Protein AF-A0A1N7GCD0-F1 (afdb_monomer)

Solvent-accessible surface area (backbone atoms only — not comparable to full-atom values): 5551 Å² total; per-residue (Å²): 132,86,80,74,75,78,76,82,74,67,42,83,44,82,44,80,49,78,54,96,94,36,42,28,48,32,41,32,40,36,35,82,90,75,60,30,14,25,58,89,46,75,41,62,51,81,79,53,62,82,78,57,59,61,57,49,56,52,52,42,65,65,46,48,66,64,47,54,75,74,46,94,70,71,72,26,84,36,64,66,57,21,51,53,50,53,52,62,78,78,105

Sequence (91 aa):
MDSSVIQTKLELRLFFVKRYNNLFKIFVLFNPQTEAYAVPMSINMSEVGDIMNRDLEITLNEIILDELQQTFLDWYDSAECAIECHFLEFG

Organism: NCBI:txid1122245

Radius of gyration: 14.63 Å; Cα contacts (8 Å, |Δi|>4): 115; chains: 1; bounding box: 34×22×49 Å

Nearest PDB structures (foldseek):
  5xfu-assembly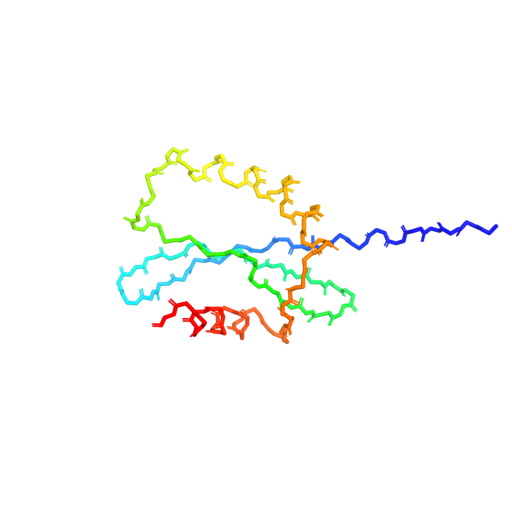1_B  TM=7.906E-01  e=3.530E-01  Dioscoreophyllum cumminsii
  7vww-assembly2_C  TM=8.110E-01  e=3.530E-01  Dioscoreophyllum cumminsii
  5ycu-assembly2_D  TM=8.436E-01  e=4.700E-01  Dioscoreophyllum cumminsii
  7d75-assembly2_D  TM=7.432E-01  e=6.258E-01  Dioscoreophyllum cumminsii
  6lay-assembly1_B  TM=8.369E-01  e=9.894E-01  Dioscoreophyllum cumminsii

Mean predicted aligned error: 8.94 Å

Foldseek 3Di:
DPPPPPPQDWDWDWDWDADPNWTKTWIKTAGPVVRKIATPDIDGPVVDDPVVPVVVVVCCVPPVRVVVVVDDTDIHNDPVVNVVVVVVVVD

Structure (mmCIF, N/CA/C/O backbone):
data_AF-A0A1N7GCD0-F1
#
_entry.id   AF-A0A1N7GCD0-F1
#
loop_
_atom_site.group_PDB
_atom_site.id
_atom_site.type_symbol
_atom_site.label_atom_id
_atom_site.label_alt_id
_atom_site.label_comp_id
_atom_site.label_asym_id
_atom_site.label_entity_id
_atom_site.label_seq_id
_atom_site.pdbx_PDB_ins_code
_atom_site.Cartn_x
_atom_site.Cartn_y
_atom_site.Cartn_z
_atom_site.occupancy
_atom_site.B_iso_or_equiv
_atom_site.auth_seq_id
_atom_site.auth_comp_id
_atom_site.auth_asym_id
_atom_site.auth_atom_id
_atom_site.pdbx_PDB_model_num
ATOM 1 N N . MET A 1 1 ? -15.379 9.783 33.678 1.00 41.16 1 MET A N 1
ATOM 2 C CA . MET A 1 1 ? -15.464 8.794 32.590 1.00 41.16 1 MET A CA 1
ATOM 3 C C . MET A 1 1 ? -14.342 9.156 31.651 1.00 41.16 1 MET A C 1
ATOM 5 O O . MET A 1 1 ? -14.471 10.144 30.942 1.00 41.16 1 MET A O 1
ATOM 9 N N . ASP A 1 2 ? -13.206 8.474 31.772 1.00 38.53 2 ASP A N 1
ATOM 10 C CA . ASP A 1 2 ? -12.088 8.695 30.862 1.00 38.53 2 ASP A CA 1
ATOM 11 C C . ASP A 1 2 ? -12.479 8.113 29.509 1.00 38.53 2 ASP A C 1
ATOM 13 O O . ASP A 1 2 ? -12.494 6.899 29.316 1.00 38.53 2 ASP A O 1
ATOM 17 N N . SER A 1 3 ? -12.859 8.990 28.584 1.00 43.69 3 SER A N 1
ATOM 18 C CA . SER A 1 3 ? -12.896 8.660 27.167 1.00 43.69 3 SER A CA 1
ATOM 19 C C . SER A 1 3 ? -11.449 8.503 26.719 1.00 43.69 3 SER A C 1
ATOM 21 O O . SER A 1 3 ? -10.849 9.442 26.199 1.00 43.69 3 SER A O 1
ATOM 23 N N . SER A 1 4 ? -10.853 7.338 26.974 1.00 48.09 4 SER A N 1
ATOM 24 C CA . SER A 1 4 ? -9.614 6.949 26.316 1.00 48.09 4 SER A CA 1
ATOM 25 C C . SER A 1 4 ? -9.928 6.866 24.829 1.00 48.09 4 SER A C 1
ATOM 27 O O . SER A 1 4 ? -10.486 5.875 24.359 1.00 48.09 4 SER A O 1
ATOM 29 N N . VAL A 1 5 ? -9.645 7.955 24.114 1.00 48.81 5 VAL A N 1
ATOM 30 C CA . VAL A 1 5 ? -9.575 7.987 22.659 1.00 48.81 5 VAL A CA 1
ATOM 31 C C . VAL A 1 5 ? -8.613 6.869 22.287 1.00 48.81 5 VAL A C 1
ATOM 33 O O . VAL A 1 5 ? -7.408 6.983 22.507 1.00 48.81 5 VAL A O 1
ATOM 36 N N . ILE A 1 6 ? -9.151 5.744 21.820 1.00 48.28 6 ILE A N 1
ATOM 37 C CA . ILE A 1 6 ? -8.338 4.692 21.226 1.00 48.28 6 ILE A CA 1
ATOM 38 C C . ILE A 1 6 ? -7.830 5.317 19.938 1.00 48.28 6 ILE A C 1
ATOM 40 O O . ILE A 1 6 ? -8.536 5.369 18.937 1.00 48.28 6 ILE A O 1
ATOM 44 N N . GLN A 1 7 ? -6.639 5.900 20.009 1.00 51.94 7 GLN A N 1
ATOM 45 C CA . GLN A 1 7 ? -5.950 6.414 18.846 1.00 51.94 7 GLN A CA 1
ATOM 46 C C . GLN A 1 7 ? -5.593 5.191 18.004 1.00 51.94 7 GLN A C 1
ATOM 48 O O . GLN A 1 7 ? -4.669 4.444 18.333 1.00 51.94 7 GLN A O 1
ATOM 53 N N . THR A 1 8 ? -6.399 4.917 16.979 1.00 58.16 8 THR A N 1
ATOM 54 C CA . THR A 1 8 ? -6.165 3.797 16.073 1.00 58.16 8 THR A CA 1
ATOM 55 C C . THR A 1 8 ? -4.907 4.103 15.279 1.00 58.16 8 THR A C 1
ATOM 57 O O . THR A 1 8 ? -4.922 4.888 14.334 1.00 58.16 8 THR A O 1
ATOM 60 N N . LYS A 1 9 ? -3.782 3.528 15.701 1.00 72.56 9 LYS A N 1
ATOM 61 C CA . LYS A 1 9 ? -2.528 3.661 14.973 1.00 72.56 9 LYS A CA 1
ATOM 62 C C . LYS A 1 9 ? -2.552 2.663 13.820 1.00 72.56 9 LYS A C 1
ATOM 64 O O . LYS A 1 9 ? -2.425 1.464 14.048 1.00 72.56 9 LYS A O 1
ATOM 69 N N . LEU A 1 10 ? -2.762 3.161 12.604 1.00 79.38 10 LEU A N 1
ATOM 70 C CA . LEU A 1 10 ? -2.575 2.370 11.389 1.00 79.38 10 LEU A CA 1
ATOM 71 C C . LEU A 1 10 ? -1.114 1.908 11.309 1.00 79.38 10 LEU A C 1
ATOM 73 O O . LEU A 1 10 ? -0.197 2.639 11.693 1.00 79.38 10 LEU A O 1
ATOM 77 N N . GLU A 1 11 ? -0.898 0.692 10.819 1.00 83.56 11 GLU A N 1
ATOM 78 C CA . GLU A 1 11 ? 0.438 0.143 10.602 1.00 83.56 11 GLU A CA 1
ATOM 79 C C . GLU A 1 11 ? 0.840 0.321 9.140 1.00 83.56 11 GLU A C 1
ATOM 81 O O . GLU A 1 11 ? 0.153 -0.167 8.244 1.00 83.56 11 GLU A O 1
ATOM 86 N N . LEU A 1 12 ? 1.975 0.972 8.888 1.00 82.81 12 LEU A N 1
ATOM 87 C CA . LEU A 1 12 ? 2.561 1.034 7.553 1.00 82.81 12 LEU A CA 1
ATOM 88 C C . LEU A 1 12 ? 3.384 -0.228 7.276 1.00 82.81 12 LEU A C 1
ATOM 90 O O . LEU A 1 12 ? 4.294 -0.575 8.029 1.00 82.81 12 LEU A O 1
ATOM 94 N N . ARG A 1 13 ? 3.086 -0.890 6.162 1.00 86.62 13 ARG A N 1
ATOM 95 C CA . ARG A 1 13 ? 3.804 -2.049 5.634 1.00 86.62 13 ARG A CA 1
ATOM 96 C C . ARG A 1 13 ? 4.349 -1.721 4.256 1.00 86.62 13 ARG A C 1
ATOM 98 O O . ARG A 1 13 ? 3.682 -1.084 3.444 1.00 86.62 13 ARG A O 1
ATOM 105 N N . LEU A 1 14 ? 5.571 -2.171 3.996 1.00 85.31 14 LEU A N 1
ATOM 106 C CA . LEU A 1 14 ? 6.261 -1.911 2.745 1.00 85.31 14 LEU A CA 1
ATOM 107 C C . LEU A 1 14 ? 6.407 -3.191 1.931 1.00 85.31 14 LEU A C 1
ATOM 109 O O . LEU A 1 14 ? 6.938 -4.186 2.422 1.00 85.31 14 LEU A O 1
ATOM 113 N N . PHE A 1 15 ? 5.987 -3.130 0.673 1.00 88.44 15 PHE A N 1
ATOM 114 C CA . PHE A 1 15 ? 6.103 -4.225 -0.278 1.00 88.44 15 PHE A CA 1
ATOM 115 C C . PHE A 1 15 ? 6.939 -3.797 -1.479 1.00 88.44 15 PHE A C 1
ATOM 117 O O . PHE A 1 15 ? 6.830 -2.675 -1.968 1.00 88.44 15 PHE A O 1
ATOM 124 N N . PHE A 1 16 ? 7.762 -4.714 -1.978 1.00 87.75 16 PHE A N 1
ATOM 125 C CA . PHE A 1 16 ? 8.485 -4.539 -3.230 1.00 87.75 16 PHE A CA 1
ATOM 126 C C . PHE A 1 16 ? 7.894 -5.485 -4.264 1.00 87.75 16 PHE A C 1
ATOM 128 O O . PHE A 1 16 ? 7.993 -6.703 -4.122 1.00 87.75 16 PHE A O 1
ATOM 135 N N . VAL A 1 17 ? 7.264 -4.930 -5.295 1.00 90.19 17 VAL A N 1
ATOM 136 C CA . VAL A 1 17 ? 6.512 -5.707 -6.284 1.00 90.19 17 VAL A CA 1
ATOM 137 C C . VAL A 1 17 ? 7.118 -5.497 -7.660 1.00 90.19 17 VAL A C 1
ATOM 139 O O . VAL A 1 17 ? 7.284 -4.367 -8.107 1.00 90.19 17 VAL A O 1
ATOM 142 N N . LYS A 1 18 ? 7.453 -6.587 -8.355 1.00 87.69 18 LYS A N 1
ATOM 143 C CA . LYS A 1 18 ? 7.942 -6.524 -9.736 1.00 87.69 18 LYS A CA 1
ATOM 144 C C . LYS A 1 18 ? 6.784 -6.741 -10.707 1.00 87.69 18 LYS A C 1
ATOM 146 O O . LYS A 1 18 ? 6.160 -7.798 -10.678 1.00 87.69 18 LYS A O 1
ATOM 151 N N . ARG A 1 19 ? 6.531 -5.781 -11.600 1.00 85.38 19 ARG A N 1
ATOM 152 C CA . ARG A 1 19 ? 5.461 -5.851 -12.610 1.00 85.38 19 ARG A CA 1
ATOM 153 C C . ARG A 1 19 ? 5.921 -5.217 -13.924 1.00 85.38 19 ARG A C 1
ATOM 155 O O . ARG A 1 19 ? 6.530 -4.158 -13.906 1.00 85.38 19 ARG A O 1
ATOM 162 N N . TYR A 1 20 ? 5.671 -5.884 -15.055 1.00 82.81 20 TYR A N 1
ATOM 163 C CA . TYR A 1 20 ? 6.049 -5.433 -16.411 1.00 82.81 20 TYR A CA 1
ATOM 164 C C . TYR A 1 20 ? 7.479 -4.854 -16.523 1.00 82.81 20 TYR A C 1
ATOM 166 O O . TYR A 1 20 ? 7.683 -3.783 -17.077 1.00 82.81 20 TYR A O 1
ATOM 174 N N . ASN A 1 21 ? 8.475 -5.572 -15.990 1.00 83.81 21 ASN A N 1
ATOM 175 C CA . ASN A 1 21 ? 9.896 -5.175 -15.905 1.00 83.81 21 ASN A CA 1
ATOM 176 C C . ASN A 1 21 ? 10.242 -4.012 -14.961 1.00 83.81 21 ASN A C 1
ATOM 178 O O . ASN A 1 21 ? 11.427 -3.773 -14.740 1.00 83.81 21 ASN A O 1
ATOM 182 N N . ASN A 1 22 ? 9.257 -3.380 -14.331 1.00 83.81 22 ASN A N 1
ATOM 183 C CA . ASN A 1 22 ? 9.462 -2.343 -13.328 1.00 83.81 22 ASN A CA 1
ATOM 184 C C . ASN A 1 22 ? 9.451 -2.937 -11.915 1.00 83.81 22 ASN A C 1
ATOM 186 O O . ASN A 1 22 ? 8.807 -3.960 -11.655 1.00 83.81 22 ASN A O 1
ATOM 190 N N . LEU A 1 23 ? 10.182 -2.300 -11.002 1.00 86.50 23 LEU A N 1
ATOM 191 C CA . LEU A 1 23 ? 10.150 -2.600 -9.573 1.00 86.50 23 LEU A CA 1
ATOM 192 C C . LEU A 1 23 ? 9.393 -1.477 -8.880 1.00 86.50 23 LEU A C 1
ATOM 194 O O . LEU A 1 23 ? 9.771 -0.323 -9.014 1.00 86.50 23 LEU A O 1
ATOM 198 N N . PHE A 1 24 ? 8.364 -1.808 -8.118 1.00 86.69 24 PHE A N 1
ATOM 199 C CA . PHE A 1 24 ? 7.583 -0.839 -7.371 1.00 86.69 24 PHE A CA 1
ATOM 200 C C . PHE A 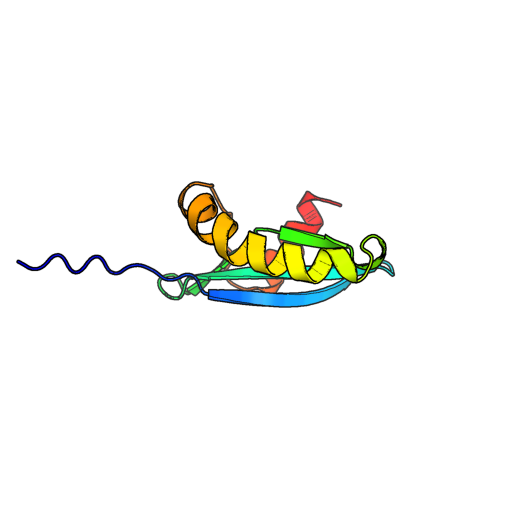1 24 ? 7.835 -0.977 -5.875 1.00 86.69 24 PHE A C 1
ATOM 202 O O . PHE A 1 24 ? 7.870 -2.092 -5.354 1.00 86.69 24 PHE A O 1
ATOM 209 N N . LYS A 1 25 ? 7.966 0.157 -5.190 1.00 86.81 25 LYS A N 1
ATOM 210 C CA . LYS A 1 25 ? 7.879 0.271 -3.732 1.00 86.81 25 LYS A CA 1
ATOM 211 C C . LYS A 1 25 ? 6.435 0.648 -3.400 1.00 86.81 25 LYS A C 1
ATOM 213 O O . LYS A 1 25 ? 5.994 1.746 -3.734 1.00 86.81 25 LYS A O 1
ATOM 218 N N . ILE A 1 26 ? 5.689 -0.287 -2.820 1.00 86.88 26 ILE A N 1
ATOM 219 C CA . ILE A 1 26 ? 4.273 -0.134 -2.479 1.00 86.88 26 ILE A CA 1
ATOM 220 C C . ILE A 1 26 ? 4.132 0.071 -0.980 1.00 86.88 26 ILE A C 1
ATOM 222 O O . ILE A 1 26 ? 4.670 -0.698 -0.180 1.00 86.88 26 ILE A O 1
ATOM 226 N N . PHE A 1 27 ? 3.386 1.103 -0.617 1.00 86.00 27 PHE A N 1
ATOM 227 C CA . PHE A 1 27 ? 3.033 1.420 0.752 1.00 86.00 27 PHE A CA 1
ATOM 228 C C . PHE A 1 27 ? 1.634 0.873 0.999 1.00 86.00 27 PHE A C 1
ATOM 230 O O . PHE A 1 27 ? 0.700 1.234 0.292 1.00 86.00 27 PHE A O 1
ATOM 237 N N . VAL A 1 28 ? 1.504 -0.014 1.979 1.00 88.50 28 VAL A N 1
ATOM 238 C CA . VAL A 1 28 ? 0.235 -0.617 2.387 1.00 88.50 28 VAL A CA 1
ATOM 239 C C . VAL A 1 28 ? -0.034 -0.213 3.824 1.00 88.50 28 VAL A C 1
ATOM 241 O O . VAL A 1 28 ? 0.808 -0.417 4.695 1.00 88.50 28 VAL A O 1
ATOM 244 N N . LEU A 1 29 ? -1.212 0.327 4.090 1.00 88.00 29 LEU A N 1
ATOM 245 C CA . LEU A 1 29 ? -1.694 0.527 5.445 1.00 88.00 29 LEU A CA 1
ATOM 246 C C . LEU A 1 29 ? -2.503 -0.672 5.896 1.00 88.00 29 LEU A C 1
ATOM 248 O O . LEU A 1 29 ? -3.349 -1.163 5.158 1.00 88.00 29 LEU A O 1
ATOM 252 N N . PHE A 1 30 ? -2.264 -1.097 7.127 1.00 88.25 30 PHE A N 1
ATOM 253 C CA . PHE A 1 30 ? -3.062 -2.090 7.818 1.00 88.25 30 PHE A CA 1
ATOM 254 C C . PHE A 1 30 ? -3.812 -1.438 8.979 1.00 88.25 30 PHE A C 1
ATOM 256 O O . PHE A 1 30 ? -3.218 -0.758 9.822 1.00 88.25 30 PHE A O 1
ATOM 263 N N . ASN A 1 31 ? -5.123 -1.661 9.022 1.00 87.88 31 ASN A N 1
ATOM 264 C CA . ASN A 1 31 ? -5.973 -1.282 10.136 1.00 87.88 31 ASN A CA 1
ATOM 265 C C . ASN A 1 31 ? -6.240 -2.510 11.026 1.00 87.88 31 ASN A C 1
ATOM 267 O O . ASN A 1 31 ? -7.047 -3.362 10.648 1.00 87.88 31 ASN A O 1
ATOM 271 N N . PRO A 1 32 ? -5.630 -2.601 12.222 1.00 84.44 32 PRO A N 1
ATOM 272 C CA . PRO A 1 32 ? -5.804 -3.751 13.108 1.00 84.44 32 PRO A CA 1
ATOM 273 C C . PRO A 1 32 ? -7.208 -3.863 13.719 1.00 84.44 32 PRO A C 1
ATOM 275 O O . PRO A 1 32 ? -7.552 -4.919 14.234 1.00 84.44 32 PRO A O 1
ATOM 278 N N . GLN A 1 33 ? -8.029 -2.806 13.693 1.00 84.56 33 GLN A N 1
ATOM 279 C CA . GLN A 1 33 ? -9.396 -2.865 14.232 1.00 84.56 33 GLN A CA 1
ATOM 280 C C . GLN A 1 33 ? -10.373 -3.553 13.284 1.00 84.56 33 GLN A C 1
ATOM 282 O O . GLN A 1 33 ? -11.311 -4.207 13.732 1.00 84.56 33 GLN A O 1
ATOM 287 N N . THR A 1 34 ? -10.173 -3.365 11.982 1.00 87.25 34 THR A N 1
ATOM 288 C CA . THR A 1 34 ? -11.042 -3.915 10.936 1.00 87.25 34 THR A CA 1
ATOM 289 C C . THR A 1 34 ? -10.379 -5.054 10.174 1.00 87.25 34 THR A C 1
ATOM 291 O O . THR A 1 34 ? -10.986 -5.582 9.251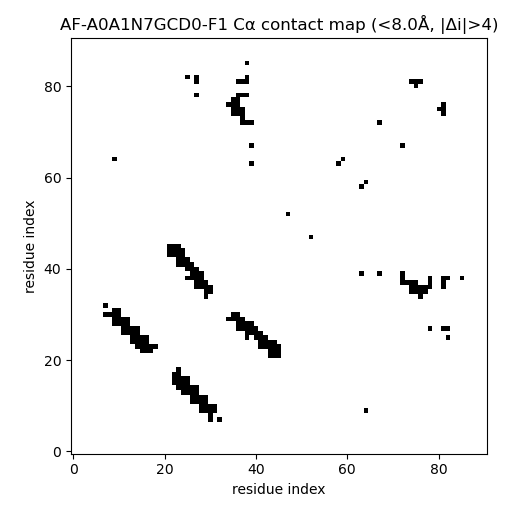 1.00 87.25 34 THR A O 1
ATOM 294 N N . GLU A 1 35 ? -9.134 -5.387 10.526 1.00 90.50 35 GLU A N 1
ATOM 295 C CA . GLU A 1 35 ? -8.273 -6.338 9.818 1.00 90.50 35 GLU A CA 1
ATOM 296 C C . GLU A 1 35 ? -8.206 -6.069 8.304 1.00 90.50 35 GLU A C 1
ATOM 298 O O . GLU A 1 35 ? -8.172 -6.991 7.496 1.00 90.50 35 GLU A O 1
ATOM 303 N N . ALA A 1 36 ? -8.186 -4.788 7.921 1.00 90.31 36 ALA A N 1
ATOM 304 C CA . ALA A 1 36 ? -8.287 -4.363 6.528 1.00 90.31 36 ALA A CA 1
ATOM 305 C C . ALA A 1 36 ? -7.019 -3.659 6.040 1.00 90.31 36 ALA A C 1
ATOM 307 O O . ALA A 1 36 ? -6.259 -3.088 6.829 1.00 90.31 36 ALA A O 1
ATOM 308 N N . TYR A 1 37 ? -6.826 -3.672 4.725 1.00 91.56 37 TYR A N 1
ATOM 309 C CA . TYR A 1 37 ? -5.643 -3.153 4.049 1.00 91.56 37 TYR A CA 1
ATOM 310 C C . TYR A 1 37 ? -6.007 -2.095 3.014 1.00 91.56 37 TYR A C 1
ATOM 312 O O . TYR A 1 37 ? -7.028 -2.213 2.349 1.00 91.56 37 TYR A O 1
ATOM 320 N N . ALA A 1 38 ? -5.158 -1.090 2.837 1.00 88.81 38 ALA A N 1
ATOM 321 C CA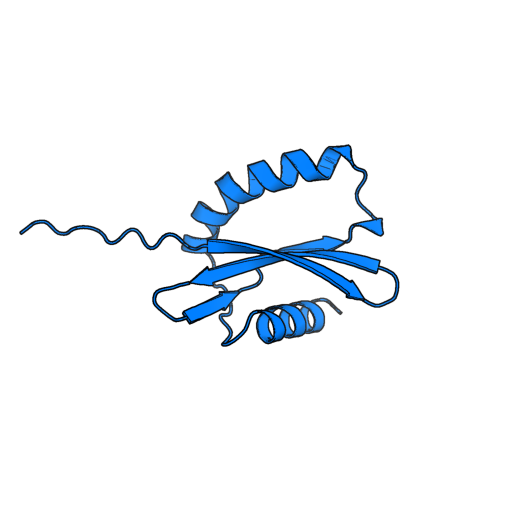 . ALA A 1 38 ? -5.305 -0.088 1.785 1.00 88.81 38 ALA A CA 1
ATOM 322 C C . ALA A 1 38 ? -3.939 0.257 1.190 1.00 88.81 38 ALA A C 1
ATOM 324 O O . ALA A 1 38 ? -2.932 0.236 1.900 1.00 88.81 38 ALA A O 1
ATOM 325 N N . VAL A 1 39 ? -3.893 0.604 -0.095 1.00 88.06 39 VAL A N 1
ATOM 326 C CA . VAL A 1 39 ? -2.674 1.092 -0.756 1.00 88.06 39 VAL A CA 1
ATOM 327 C C . VAL A 1 39 ? -2.814 2.592 -0.979 1.00 88.06 39 VAL A C 1
ATOM 329 O O . VAL A 1 39 ? -3.430 3.007 -1.954 1.00 88.06 39 VAL A O 1
ATOM 332 N N . PRO A 1 40 ? -2.261 3.442 -0.102 1.00 80.44 40 PRO A N 1
ATOM 333 C CA . PRO A 1 40 ? -2.282 4.880 -0.345 1.00 80.44 40 PRO A CA 1
ATOM 334 C C . PRO A 1 40 ? -1.296 5.338 -1.422 1.00 80.44 40 PRO A C 1
ATOM 336 O O . PRO A 1 40 ? -1.445 6.432 -1.958 1.00 80.44 40 PRO A O 1
ATOM 339 N N . MET A 1 41 ? -0.241 4.561 -1.697 1.00 80.00 41 MET A N 1
ATOM 340 C CA . MET A 1 41 ? 0.807 4.986 -2.622 1.00 80.00 41 MET A CA 1
ATOM 341 C C . MET A 1 41 ? 1.617 3.818 -3.193 1.00 80.00 41 MET A C 1
ATOM 343 O O . MET A 1 41 ? 1.992 2.876 -2.492 1.00 80.00 41 MET A O 1
ATOM 347 N N . SER A 1 42 ? 1.996 3.959 -4.463 1.00 83.50 42 SER A N 1
ATOM 348 C CA . SER A 1 42 ? 2.982 3.127 -5.154 1.00 83.50 42 SER A CA 1
ATOM 349 C C . SER A 1 42 ? 4.021 3.997 -5.854 1.00 83.50 42 SER A C 1
ATOM 351 O O . SER A 1 42 ? 3.650 4.955 -6.529 1.00 83.50 42 SER A O 1
ATOM 353 N N . ILE A 1 43 ? 5.299 3.632 -5.776 1.00 79.94 43 ILE A N 1
ATOM 354 C CA . ILE A 1 43 ? 6.386 4.345 -6.457 1.00 79.94 43 ILE A CA 1
ATOM 355 C C . ILE A 1 43 ? 7.086 3.395 -7.420 1.00 79.94 43 ILE A C 1
ATOM 357 O O . ILE A 1 43 ? 7.546 2.331 -7.002 1.00 79.94 43 ILE A O 1
ATOM 361 N N . ASN A 1 44 ? 7.204 3.781 -8.693 1.00 83.44 44 ASN A N 1
ATOM 362 C CA . ASN A 1 44 ? 8.044 3.062 -9.644 1.00 83.44 44 ASN A CA 1
ATOM 363 C C . ASN A 1 44 ? 9.528 3.362 -9.371 1.00 83.44 44 ASN A C 1
ATOM 365 O O . ASN A 1 44 ? 10.022 4.452 -9.642 1.00 83.44 44 ASN A O 1
ATOM 369 N N . MET A 1 45 ? 10.259 2.376 -8.861 1.00 77.50 45 MET A N 1
ATOM 370 C CA . MET A 1 45 ? 11.673 2.500 -8.504 1.00 77.50 45 MET A CA 1
ATOM 371 C C . MET A 1 45 ? 12.589 2.608 -9.725 1.00 77.50 45 MET A C 1
ATOM 373 O O . MET A 1 45 ? 13.729 3.032 -9.573 1.00 77.50 45 MET A O 1
ATOM 377 N N . SER A 1 46 ? 12.134 2.248 -10.932 1.00 70.69 46 SER A N 1
ATOM 378 C CA . SER A 1 46 ? 12.944 2.451 -12.144 1.00 70.69 46 SER A CA 1
ATOM 379 C C . SER A 1 46 ? 13.069 3.926 -12.542 1.00 70.69 46 SER A C 1
ATOM 381 O O . SER A 1 46 ? 13.898 4.255 -13.385 1.00 70.69 46 SER A O 1
ATOM 383 N N . GLU A 1 47 ? 12.250 4.804 -11.961 1.00 65.19 47 GLU A N 1
ATOM 384 C CA . GLU A 1 47 ? 12.181 6.234 -12.2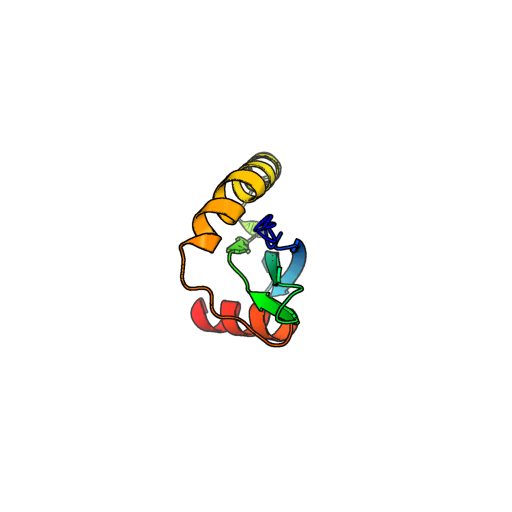90 1.00 65.19 47 GLU A CA 1
ATOM 385 C C . GLU A 1 47 ? 12.768 7.131 -11.188 1.00 65.19 47 GLU A C 1
ATOM 387 O O . GLU A 1 47 ? 12.927 8.334 -11.389 1.00 65.19 47 GLU A O 1
ATOM 392 N N . VAL A 1 48 ? 13.132 6.562 -10.032 1.00 60.81 48 VAL A N 1
ATOM 393 C CA . VAL A 1 48 ? 13.525 7.319 -8.836 1.00 60.81 48 VAL A CA 1
ATOM 394 C C . VAL A 1 48 ? 14.972 7.000 -8.457 1.00 60.81 48 VAL A C 1
ATOM 396 O O . VAL A 1 48 ? 15.302 5.868 -8.119 1.00 60.81 48 VAL A O 1
ATOM 399 N N . GLY A 1 49 ? 15.851 8.007 -8.498 1.00 59.25 49 GLY A N 1
ATOM 400 C CA . GLY A 1 49 ? 17.230 7.879 -8.010 1.00 59.25 49 GLY A CA 1
ATOM 401 C C . GLY A 1 49 ? 17.309 7.714 -6.483 1.00 59.25 49 GLY A C 1
ATOM 402 O O . GLY A 1 49 ? 16.425 8.164 -5.754 1.00 59.25 49 GLY A O 1
ATOM 403 N N . ASP A 1 50 ? 18.400 7.120 -5.982 1.00 56.16 50 ASP A N 1
ATOM 404 C CA . ASP A 1 50 ? 18.583 6.726 -4.568 1.00 56.16 50 ASP A CA 1
ATOM 405 C C . ASP A 1 50 ? 18.346 7.843 -3.531 1.00 56.16 50 ASP A C 1
ATOM 407 O O . ASP A 1 50 ? 17.918 7.567 -2.410 1.00 56.16 50 ASP A O 1
ATOM 411 N N . ILE A 1 51 ? 18.587 9.108 -3.891 1.00 52.47 51 ILE A N 1
ATOM 412 C CA . ILE A 1 51 ? 18.511 10.257 -2.971 1.00 52.47 51 ILE A CA 1
ATOM 413 C C . ILE A 1 51 ? 17.057 10.643 -2.640 1.00 52.47 51 ILE A C 1
ATOM 415 O O . ILE A 1 51 ? 16.799 11.114 -1.539 1.00 52.47 51 ILE A O 1
ATOM 419 N N . MET A 1 52 ? 16.085 10.373 -3.520 1.00 60.53 52 MET A N 1
ATOM 420 C CA . MET A 1 52 ? 14.678 10.726 -3.263 1.00 60.53 52 MET A CA 1
ATOM 421 C C . MET A 1 52 ? 13.968 9.735 -2.325 1.00 60.53 52 MET A C 1
ATOM 423 O O . MET A 1 52 ? 13.015 10.104 -1.644 1.00 60.53 52 MET A O 1
ATOM 427 N N . ASN A 1 53 ? 14.440 8.486 -2.235 1.00 60.78 53 ASN A N 1
ATOM 428 C CA . ASN A 1 53 ? 13.749 7.420 -1.498 1.00 60.78 53 ASN A CA 1
ATOM 429 C C . ASN A 1 53 ? 13.724 7.615 0.026 1.00 60.78 53 ASN A C 1
ATOM 431 O O . ASN A 1 53 ? 12.774 7.175 0.676 1.00 60.78 53 ASN A O 1
ATOM 435 N N . ARG A 1 54 ? 14.761 8.243 0.595 1.00 59.44 54 ARG A N 1
ATOM 436 C CA . ARG A 1 54 ? 14.873 8.465 2.045 1.00 59.44 54 ARG A CA 1
ATOM 437 C C . ARG A 1 54 ? 13.955 9.588 2.521 1.00 59.44 54 ARG A C 1
ATOM 439 O O . ARG A 1 54 ? 13.310 9.437 3.554 1.00 59.44 54 ARG A O 1
ATOM 446 N N . ASP A 1 55 ? 13.876 10.667 1.751 1.00 64.44 55 ASP A N 1
ATOM 447 C CA . ASP A 1 55 ? 13.037 11.818 2.086 1.00 64.44 55 ASP A CA 1
ATOM 448 C C . ASP A 1 55 ? 11.554 11.469 1.918 1.00 64.44 55 ASP A C 1
ATOM 450 O O . ASP A 1 55 ? 10.753 11.774 2.795 1.00 64.44 55 ASP A O 1
ATOM 454 N N . LEU A 1 56 ? 11.203 10.700 0.878 1.00 63.50 56 LEU A N 1
ATOM 455 C CA . LEU A 1 56 ? 9.848 10.178 0.680 1.00 63.50 56 LEU A CA 1
ATOM 456 C C . LEU A 1 56 ? 9.363 9.334 1.864 1.00 63.50 56 LEU A C 1
ATOM 458 O O . LEU A 1 56 ? 8.245 9.519 2.319 1.00 63.50 56 LEU A O 1
ATOM 462 N N . GLU A 1 57 ? 10.182 8.433 2.404 1.00 64.75 57 GLU A N 1
ATOM 463 C CA . GLU A 1 57 ? 9.764 7.565 3.514 1.00 64.75 57 GLU A CA 1
ATOM 464 C C . GLU A 1 57 ? 9.506 8.336 4.820 1.00 64.75 57 GLU A C 1
ATOM 466 O O . GLU A 1 57 ? 8.600 7.987 5.578 1.00 64.75 57 GLU A O 1
ATOM 471 N N . ILE A 1 58 ? 10.261 9.408 5.068 1.00 65.88 58 ILE A N 1
ATOM 472 C CA . ILE A 1 58 ? 10.064 10.290 6.228 1.00 65.88 58 ILE A CA 1
ATOM 473 C C . ILE A 1 58 ? 8.817 11.156 6.018 1.00 65.88 58 ILE A C 1
ATOM 475 O O . ILE A 1 58 ? 7.925 11.155 6.863 1.00 65.88 58 ILE A O 1
ATOM 479 N N . THR A 1 59 ? 8.704 11.810 4.859 1.00 60.72 59 THR A N 1
ATOM 480 C CA . THR A 1 59 ? 7.545 12.635 4.497 1.00 60.72 59 THR A CA 1
ATOM 481 C C . THR A 1 59 ? 6.243 11.825 4.482 1.00 60.72 59 THR A C 1
ATOM 483 O O . THR A 1 59 ? 5.211 12.327 4.911 1.00 60.72 59 THR A O 1
ATOM 486 N N . LEU A 1 60 ? 6.272 10.554 4.070 1.00 67.00 60 LEU A N 1
ATOM 487 C CA . LEU A 1 60 ? 5.103 9.667 4.101 1.00 67.00 60 LEU A CA 1
ATOM 488 C C . LEU A 1 60 ? 4.728 9.261 5.533 1.00 67.00 60 LEU A C 1
ATOM 490 O O . LEU A 1 60 ? 3.553 9.254 5.876 1.00 67.00 60 LEU A O 1
ATOM 494 N N . ASN A 1 61 ? 5.686 8.970 6.410 1.00 64.69 61 ASN A N 1
ATOM 495 C CA . ASN A 1 61 ? 5.336 8.676 7.804 1.00 64.69 61 ASN A CA 1
ATOM 496 C C . ASN A 1 61 ? 4.681 9.875 8.511 1.00 64.69 61 ASN A C 1
ATOM 498 O O . ASN A 1 61 ? 3.830 9.670 9.369 1.00 64.69 61 ASN A O 1
ATOM 502 N N . GLU A 1 62 ? 5.055 11.104 8.151 1.00 62.03 62 GLU A N 1
ATOM 503 C CA . GLU A 1 62 ? 4.527 12.321 8.779 1.00 62.03 62 GLU A CA 1
ATOM 504 C C . GLU A 1 62 ? 3.215 12.812 8.144 1.00 62.03 62 GLU A C 1
ATOM 506 O O . GLU A 1 62 ? 2.308 13.205 8.867 1.00 62.03 62 GLU A O 1
ATOM 511 N N . ILE A 1 63 ? 3.081 12.762 6.813 1.00 57.25 63 ILE A N 1
ATOM 512 C CA . ILE A 1 63 ? 1.938 13.353 6.092 1.00 57.25 63 ILE A CA 1
ATOM 513 C C . ILE A 1 63 ? 0.831 12.326 5.830 1.00 57.25 63 ILE A C 1
ATOM 515 O O . ILE A 1 63 ? -0.345 12.616 6.033 1.00 57.25 63 ILE A O 1
ATOM 519 N N . ILE A 1 64 ? 1.186 11.100 5.428 1.00 62.34 64 ILE A N 1
ATOM 520 C CA . ILE A 1 64 ? 0.202 10.075 5.042 1.00 62.34 64 ILE A CA 1
ATOM 521 C C . ILE A 1 64 ? -0.633 9.633 6.251 1.00 62.34 64 ILE A C 1
ATOM 523 O O . ILE A 1 64 ? -1.820 9.373 6.100 1.00 62.34 64 ILE A O 1
ATOM 527 N N . LEU A 1 65 ? -0.066 9.588 7.462 1.00 61.84 65 LEU A N 1
ATOM 528 C CA . LEU A 1 65 ? -0.824 9.204 8.661 1.00 61.84 65 LEU A CA 1
ATOM 529 C C . LEU A 1 65 ? -1.893 10.239 9.049 1.00 61.84 65 LEU A C 1
ATOM 531 O O . LEU A 1 65 ? -2.966 9.836 9.499 1.00 61.84 65 LEU A O 1
ATOM 535 N N . ASP A 1 66 ? -1.635 11.529 8.834 1.00 58.53 66 ASP A N 1
ATOM 536 C CA . ASP A 1 66 ? -2.575 12.610 9.156 1.00 58.53 66 ASP A CA 1
ATOM 537 C C . ASP A 1 66 ? -3.583 12.858 8.015 1.00 58.53 66 ASP A C 1
ATOM 539 O O . ASP A 1 66 ? -4.766 13.095 8.270 1.00 58.53 66 ASP A O 1
ATOM 543 N N . GLU A 1 67 ? -3.165 12.742 6.749 1.00 53.31 67 GLU A N 1
ATOM 544 C CA . GLU A 1 67 ? -4.039 12.960 5.584 1.00 53.31 67 GLU A CA 1
ATOM 545 C C . GLU A 1 67 ? -4.917 11.747 5.241 1.00 53.31 67 GLU A C 1
ATOM 547 O O . GLU A 1 67 ? -6.056 11.910 4.795 1.00 53.31 67 GLU A O 1
ATOM 552 N N . LEU A 1 68 ? -4.465 10.514 5.493 1.00 57.69 68 LEU A N 1
ATOM 553 C CA . LEU A 1 68 ? -5.287 9.317 5.256 1.00 57.69 68 LEU A CA 1
ATOM 554 C C . LEU A 1 68 ? -6.350 9.101 6.329 1.00 57.69 68 LEU A C 1
ATOM 556 O O . LEU A 1 68 ? -7.325 8.399 6.081 1.00 57.69 68 LEU A O 1
ATOM 560 N N . GLN A 1 69 ? -6.235 9.768 7.480 1.00 54.31 69 GLN A N 1
ATOM 561 C CA . GLN A 1 69 ? -7.373 9.926 8.388 1.00 54.31 69 GLN A CA 1
ATOM 562 C C . GLN A 1 69 ? -8.486 10.801 7.787 1.00 54.31 69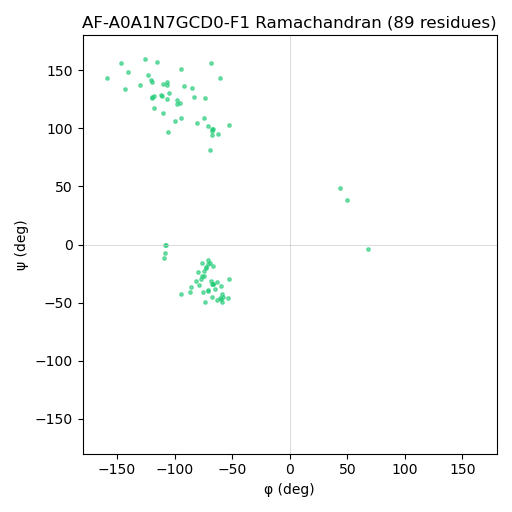 GLN A C 1
ATOM 564 O O . GLN A 1 69 ? -9.622 10.733 8.255 1.00 54.31 69 GLN A O 1
ATOM 569 N N . GLN A 1 70 ? -8.187 11.607 6.761 1.00 49.78 70 GLN A N 1
ATOM 570 C CA . GLN A 1 70 ? -9.137 12.528 6.127 1.00 49.78 70 GLN A CA 1
ATOM 571 C C . GLN A 1 70 ? -9.565 12.115 4.710 1.00 49.78 70 GLN A C 1
ATOM 573 O O . GLN A 1 70 ? -10.534 12.670 4.190 1.00 49.78 70 GLN A O 1
ATOM 578 N N . THR A 1 71 ? -8.896 11.138 4.090 1.00 57.56 71 THR A N 1
ATOM 579 C CA . THR A 1 71 ? -9.142 10.729 2.696 1.00 57.56 71 THR A CA 1
ATOM 580 C C . THR A 1 71 ? -9.871 9.382 2.630 1.00 57.56 71 THR A C 1
ATOM 582 O O . THR A 1 71 ? -9.566 8.467 3.392 1.00 57.56 71 THR A O 1
ATOM 585 N N . PHE A 1 72 ? -10.837 9.242 1.714 1.00 61.53 72 PHE A N 1
ATOM 586 C CA . PHE A 1 72 ? -11.533 7.977 1.450 1.00 61.53 72 PHE A CA 1
ATOM 587 C C . PHE A 1 72 ? -10.560 6.967 0.831 1.00 61.53 72 PHE A C 1
ATOM 589 O O . PHE A 1 72 ? -10.292 7.012 -0.364 1.00 61.53 72 PHE A O 1
ATOM 596 N N . LEU A 1 73 ? -10.007 6.087 1.661 1.00 74.06 73 LEU A N 1
ATOM 597 C CA . LEU A 1 73 ? -9.277 4.909 1.206 1.00 74.06 73 LEU A CA 1
ATOM 598 C C . LEU A 1 73 ? -10.254 3.768 0.934 1.00 74.06 73 LEU A C 1
ATOM 600 O O . LEU A 1 73 ? -11.102 3.472 1.781 1.00 74.06 73 LEU A O 1
ATOM 604 N N . ASP A 1 74 ? -10.080 3.098 -0.201 1.00 85.38 74 ASP A N 1
ATOM 605 C CA . ASP A 1 74 ? -10.686 1.792 -0.419 1.00 85.38 74 ASP A CA 1
ATOM 606 C C . ASP A 1 74 ? -9.935 0.747 0.409 1.00 85.38 74 ASP A C 1
ATOM 608 O O . ASP A 1 74 ? -8.704 0.637 0.368 1.00 85.38 74 ASP A O 1
ATOM 612 N N . TRP A 1 75 ? -10.699 0.011 1.213 1.00 89.62 75 TRP A N 1
ATOM 613 C CA . TRP A 1 75 ? -10.193 -0.997 2.134 1.00 89.62 75 TRP A CA 1
ATOM 614 C C . TRP A 1 75 ? -10.500 -2.395 1.610 1.00 89.62 75 TRP A C 1
ATOM 616 O O . TRP A 1 75 ? -11.613 -2.684 1.174 1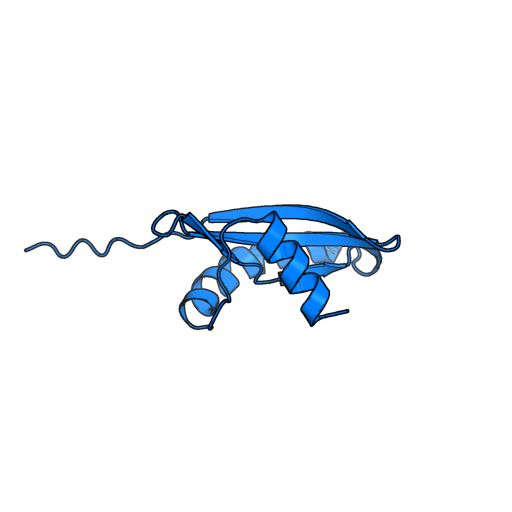.00 89.62 75 TRP A O 1
ATOM 626 N N . TYR A 1 76 ? -9.515 -3.273 1.730 1.00 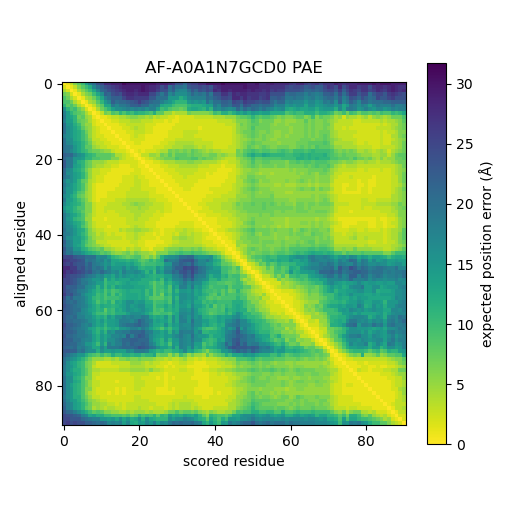93.12 76 TYR A N 1
ATOM 627 C CA . TYR A 1 76 ? -9.524 -4.627 1.201 1.00 93.12 76 TYR A CA 1
ATOM 628 C C . TYR A 1 76 ? -9.234 -5.643 2.305 1.00 93.12 76 TYR A C 1
ATOM 630 O O . TYR A 1 76 ? -8.668 -5.322 3.351 1.00 93.12 76 TYR A O 1
ATOM 638 N N . ASP A 1 77 ? -9.617 -6.889 2.056 1.00 94.12 77 ASP A N 1
ATOM 639 C CA . ASP A 1 77 ? -9.451 -8.024 2.967 1.00 94.12 77 ASP A CA 1
ATOM 640 C C . ASP A 1 77 ? -7.997 -8.513 3.088 1.00 94.12 77 ASP A C 1
ATOM 642 O O . ASP A 1 77 ? -7.630 -9.165 4.064 1.00 94.12 77 ASP A O 1
ATOM 646 N N . SER A 1 78 ? -7.152 -8.187 2.110 1.00 95.44 78 SER A N 1
ATOM 647 C CA . SER A 1 78 ? -5.750 -8.595 2.052 1.00 95.44 78 SER A CA 1
ATOM 648 C C . SER A 1 78 ? -4.871 -7.530 1.400 1.00 95.44 78 SER A C 1
ATOM 650 O O . SER A 1 78 ? -5.333 -6.701 0.610 1.00 95.44 78 SER A O 1
ATOM 652 N N . ALA A 1 79 ? -3.575 -7.563 1.723 1.00 91.88 79 ALA A N 1
ATOM 653 C CA . ALA A 1 79 ? -2.590 -6.681 1.106 1.00 91.88 79 ALA A CA 1
ATOM 654 C C . ALA A 1 79 ? -2.449 -6.977 -0.394 1.00 91.88 79 ALA A C 1
ATOM 656 O O . ALA A 1 79 ? -2.335 -6.054 -1.191 1.00 91.88 79 ALA A O 1
ATOM 657 N N . GLU A 1 80 ? -2.497 -8.251 -0.781 1.00 94.44 80 GLU A N 1
ATOM 658 C CA . GLU A 1 80 ? -2.457 -8.701 -2.169 1.00 94.44 80 GLU A CA 1
ATOM 659 C C . GLU A 1 80 ? -3.617 -8.115 -2.977 1.00 94.44 80 GLU A C 1
ATOM 661 O O . GLU A 1 80 ? -3.374 -7.510 -4.017 1.00 94.44 80 GLU A O 1
ATOM 666 N N . CYS A 1 81 ? -4.850 -8.212 -2.464 1.00 93.94 81 CYS A N 1
ATOM 667 C CA . CYS A 1 81 ? -6.034 -7.640 -3.106 1.00 93.94 81 CYS A CA 1
ATOM 668 C C . CYS A 1 81 ? -5.913 -6.116 -3.247 1.00 93.94 81 CYS A C 1
ATOM 670 O O . CYS A 1 81 ? -6.088 -5.584 -4.342 1.00 93.94 81 CYS A O 1
ATOM 672 N N . ALA A 1 82 ? -5.496 -5.419 -2.183 1.00 91.75 82 ALA A N 1
ATOM 673 C CA . ALA A 1 82 ? -5.279 -3.973 -2.231 1.00 91.75 82 ALA A CA 1
ATOM 674 C C . ALA A 1 82 ? -4.237 -3.571 -3.294 1.00 91.75 82 ALA A C 1
ATOM 676 O O . ALA A 1 82 ? -4.435 -2.611 -4.036 1.00 91.75 82 ALA A O 1
ATOM 677 N N . ILE A 1 83 ? -3.132 -4.318 -3.393 1.00 92.31 83 ILE A N 1
ATOM 678 C CA . ILE A 1 83 ? -2.064 -4.086 -4.377 1.00 92.31 83 ILE A CA 1
ATOM 679 C C . ILE A 1 83 ? -2.556 -4.363 -5.801 1.00 92.31 83 ILE A C 1
ATOM 681 O O . ILE A 1 83 ? -2.268 -3.588 -6.716 1.00 92.31 83 ILE A O 1
ATOM 685 N N . GLU A 1 84 ? -3.270 -5.467 -6.014 1.00 92.31 84 GLU A N 1
ATOM 686 C CA . GLU A 1 84 ? -3.812 -5.827 -7.323 1.00 92.31 84 GLU A CA 1
ATOM 687 C C . GLU A 1 84 ? -4.823 -4.792 -7.815 1.00 92.31 84 GLU A C 1
ATOM 689 O O . GLU A 1 84 ? -4.681 -4.321 -8.946 1.00 92.31 84 GLU A O 1
ATOM 694 N N . CYS A 1 85 ? -5.773 -4.394 -6.964 1.00 89.19 85 CYS A N 1
ATOM 695 C CA . CYS A 1 85 ? -6.764 -3.365 -7.266 1.00 89.19 85 CYS A CA 1
ATOM 696 C C . CYS A 1 85 ? -6.107 -2.021 -7.581 1.00 89.19 85 CYS A C 1
ATOM 698 O O . CYS A 1 85 ? -6.388 -1.453 -8.635 1.00 89.19 85 CYS A O 1
ATOM 700 N N . HIS A 1 86 ? -5.146 -1.577 -6.764 1.00 86.50 86 HIS A N 1
ATOM 701 C CA . HIS A 1 86 ? -4.391 -0.348 -7.027 1.00 86.50 86 HIS A CA 1
ATOM 702 C C . HIS A 1 86 ? -3.760 -0.361 -8.423 1.00 86.50 86 HIS A C 1
ATOM 704 O O . HIS A 1 86 ? -3.887 0.579 -9.198 1.00 86.50 86 HIS A O 1
ATOM 710 N N . PHE A 1 87 ? -3.119 -1.458 -8.818 1.00 86.19 87 PHE A N 1
ATOM 711 C CA . PHE A 1 87 ? -2.532 -1.521 -10.154 1.00 86.19 87 PHE A CA 1
ATOM 712 C C . PHE A 1 87 ? -3.545 -1.656 -11.303 1.00 86.19 87 PHE A C 1
ATOM 714 O O . PHE A 1 87 ? -3.158 -1.425 -12.448 1.00 86.19 87 PHE A O 1
ATOM 721 N N . LEU A 1 88 ? -4.784 -2.086 -11.047 1.00 82.38 88 LEU A N 1
ATOM 722 C CA . LEU A 1 88 ? -5.850 -2.097 -12.056 1.00 82.38 88 LEU A CA 1
ATOM 723 C C . LEU A 1 88 ? -6.431 -0.698 -12.284 1.00 82.38 88 LEU A C 1
ATOM 725 O O . LEU A 1 88 ? -6.878 -0.408 -13.386 1.00 82.38 88 LEU A O 1
ATOM 729 N N . GLU A 1 89 ? -6.416 0.162 -11.268 1.00 68.19 89 GLU A N 1
ATOM 730 C CA . GLU A 1 89 ? -6.922 1.537 -11.363 1.00 68.19 89 GLU A CA 1
ATOM 731 C C . GLU A 1 89 ? -5.966 2.479 -12.110 1.00 68.19 89 GLU A C 1
ATOM 733 O O . GLU A 1 89 ? -6.408 3.453 -12.721 1.00 68.19 89 GLU A O 1
ATOM 738 N N . PHE A 1 90 ? -4.663 2.180 -12.096 1.00 57.22 90 PHE A N 1
ATOM 739 C CA . PHE A 1 90 ? -3.617 3.005 -12.717 1.00 57.22 90 PHE A CA 1
ATOM 740 C C . PHE A 1 90 ? -3.004 2.420 -1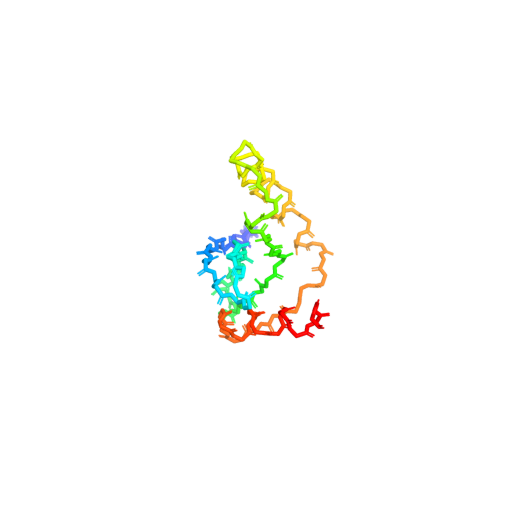4.007 1.00 57.22 90 PHE A C 1
ATOM 742 O O . PHE A 1 90 ? -2.108 3.048 -14.578 1.00 57.22 90 PHE A O 1
ATOM 749 N N . GLY A 1 91 ? -3.434 1.234 -14.457 1.00 48.44 91 GLY A N 1
ATOM 750 C CA . GLY A 1 91 ? -2.943 0.556 -15.671 1.00 48.44 91 GLY A CA 1
ATOM 751 C C . GLY A 1 91 ? -3.952 0.557 -16.809 1.00 48.44 91 GLY A C 1
ATOM 752 O O . GLY A 1 91 ? -3.510 0.740 -17.966 1.00 48.44 91 GLY A O 1
#

pLDDT: mean 74.43, std 15.57, range [38.53, 95.44]

Secondary structure (DSSP, 8-state):
---------PEEEEEEEEETTEEEEEEEEEETTTTEEEEEEEEETTS--HHHHHHHHHHHHHHHHHHTTTS----BSSHHHHHHHHHHH--